Protein AF-A0A3R9PM32-F1 (afdb_monomer_lite)

pLDDT: mean 70.89, std 17.69, range [31.34, 91.31]

Structure (mmCIF, N/CA/C/O backbone):
data_AF-A0A3R9PM32-F1
#
_entry.id   AF-A0A3R9PM32-F1
#
loop_
_atom_site.group_PDB
_atom_site.id
_atom_site.type_symbol
_atom_site.label_atom_id
_atom_site.label_alt_id
_atom_site.label_comp_id
_atom_site.label_asym_id
_atom_site.label_entity_id
_atom_site.label_seq_id
_atom_site.pdbx_PDB_ins_code
_atom_site.Cartn_x
_atom_site.Cartn_y
_atom_site.Cartn_z
_atom_site.occupancy
_atom_site.B_iso_or_equiv
_atom_site.auth_seq_id
_atom_site.auth_comp_id
_atom_site.auth_asym_id
_atom_site.auth_atom_id
_atom_site.pdbx_PDB_model_num
ATOM 1 N N . MET A 1 1 ? -8.585 9.157 7.566 1.00 79.50 1 MET A N 1
ATOM 2 C CA . MET A 1 1 ? -8.282 8.223 6.462 1.00 79.50 1 MET A CA 1
ATOM 3 C C . MET A 1 1 ? -7.512 8.941 5.357 1.00 79.50 1 MET A C 1
ATOM 5 O O . MET A 1 1 ? -7.862 10.073 5.023 1.00 79.50 1 MET A O 1
ATOM 9 N N . MET A 1 2 ? -6.443 8.327 4.851 1.00 91.06 2 MET A N 1
ATOM 10 C CA . MET A 1 2 ? -5.510 8.893 3.866 1.00 91.06 2 MET A CA 1
ATOM 11 C C . MET A 1 2 ? -5.400 8.063 2.586 1.00 91.06 2 MET A C 1
ATOM 13 O O . MET A 1 2 ? -5.171 8.657 1.537 1.00 91.06 2 MET A O 1
ATOM 17 N N . GLY A 1 3 ? -5.608 6.748 2.648 1.00 88.12 3 GLY A N 1
ATOM 18 C CA . GLY A 1 3 ? -5.661 5.888 1.468 1.00 88.12 3 GLY A CA 1
ATOM 19 C C . GLY A 1 3 ? -6.404 4.581 1.722 1.00 88.12 3 GLY A C 1
ATOM 20 O O . GLY A 1 3 ? -6.525 4.159 2.870 1.00 88.12 3 GLY A O 1
ATOM 21 N N . ILE A 1 4 ? -6.917 3.988 0.650 1.00 88.81 4 ILE A N 1
ATOM 22 C CA . ILE A 1 4 ? -7.520 2.661 0.577 1.00 88.81 4 ILE A CA 1
ATOM 23 C C . ILE A 1 4 ? -6.973 2.004 -0.688 1.00 88.81 4 ILE A C 1
ATOM 25 O O . ILE A 1 4 ? -7.155 2.521 -1.794 1.00 88.81 4 ILE A O 1
ATOM 29 N N . ILE A 1 5 ? -6.326 0.863 -0.510 1.00 86.50 5 ILE A N 1
ATOM 30 C CA . ILE A 1 5 ? -5.752 0.058 -1.580 1.00 86.50 5 ILE A CA 1
ATOM 31 C C . ILE A 1 5 ? -6.350 -1.337 -1.460 1.00 86.50 5 ILE A C 1
ATOM 33 O O . ILE A 1 5 ? -6.305 -1.930 -0.386 1.00 86.50 5 ILE A O 1
ATOM 37 N N . ARG A 1 6 ? -6.912 -1.862 -2.542 1.00 84.38 6 ARG A N 1
ATOM 38 C CA . ARG A 1 6 ? -7.249 -3.281 -2.650 1.00 84.38 6 ARG A CA 1
ATOM 39 C C . ARG A 1 6 ? -6.048 -4.012 -3.229 1.00 84.38 6 ARG A C 1
ATOM 41 O O . ARG A 1 6 ? -5.431 -3.494 -4.152 1.00 84.38 6 ARG A O 1
ATOM 48 N N . PHE A 1 7 ? -5.719 -5.189 -2.718 1.00 77.12 7 PHE A N 1
ATOM 49 C CA . PHE A 1 7 ? -4.627 -6.006 -3.240 1.00 77.12 7 PHE A CA 1
ATOM 50 C C . PHE A 1 7 ? -4.967 -7.496 -3.153 1.00 77.12 7 PHE A C 1
ATOM 52 O O . PHE A 1 7 ? -5.725 -7.918 -2.284 1.00 77.12 7 PHE A O 1
ATOM 59 N N . GLY A 1 8 ? -4.424 -8.288 -4.078 1.00 67.50 8 GLY A N 1
ATOM 60 C CA . GLY A 1 8 ? -4.502 -9.749 -4.038 1.00 67.50 8 GLY A CA 1
ATOM 61 C C . GLY A 1 8 ? -3.175 -10.307 -3.543 1.00 67.50 8 GLY A C 1
ATOM 62 O O . GLY A 1 8 ? -2.193 -10.319 -4.283 1.00 67.50 8 GLY A O 1
ATOM 63 N N . SER A 1 9 ? -3.108 -10.756 -2.293 1.00 53.59 9 SER A N 1
ATOM 64 C CA . SER A 1 9 ? -1.854 -11.251 -1.727 1.00 53.59 9 SER A CA 1
ATOM 65 C C . SER A 1 9 ? -1.604 -12.698 -2.185 1.00 53.59 9 SER A C 1
ATOM 67 O O . SER A 1 9 ? -2.058 -13.659 -1.580 1.00 53.59 9 SER A O 1
ATOM 69 N N . ARG A 1 10 ? -0.805 -12.916 -3.235 1.00 51.69 10 ARG A N 1
ATOM 70 C CA . ARG A 1 10 ? -0.254 -14.260 -3.537 1.00 51.69 10 ARG A CA 1
ATOM 71 C C . ARG A 1 10 ? 1.094 -14.511 -2.855 1.00 51.69 10 ARG A C 1
ATOM 73 O O . ARG A 1 10 ? 1.976 -15.151 -3.428 1.00 51.69 10 ARG A O 1
ATOM 80 N N . VAL A 1 11 ? 1.292 -13.999 -1.640 1.00 44.31 11 VAL A N 1
ATOM 81 C CA . VAL A 1 11 ? 2.557 -14.196 -0.920 1.00 44.31 11 VAL A CA 1
ATOM 82 C C . VAL A 1 11 ? 2.576 -15.570 -0.261 1.00 44.31 11 VAL A C 1
ATOM 84 O O . VAL A 1 11 ? 1.955 -15.792 0.778 1.00 44.31 11 VAL A O 1
ATOM 87 N N . LYS A 1 12 ? 3.335 -16.502 -0.851 1.00 38.47 12 LYS A N 1
ATOM 88 C CA . LYS A 1 12 ? 3.682 -17.782 -0.216 1.00 38.47 12 LYS A CA 1
ATOM 89 C C . LYS A 1 12 ? 4.418 -17.507 1.103 1.00 38.47 12 LYS A C 1
ATOM 91 O O . LYS A 1 12 ? 5.562 -17.067 1.079 1.00 38.47 12 LYS A O 1
ATOM 96 N N . GLY A 1 13 ? 3.763 -17.770 2.235 1.00 40.56 13 GLY A N 1
ATOM 97 C CA . GLY A 1 13 ? 4.338 -17.609 3.578 1.00 40.56 13 GLY A CA 1
ATOM 98 C C . GLY A 1 13 ? 3.377 -17.028 4.620 1.00 40.56 13 GLY A C 1
ATOM 99 O O . GLY A 1 13 ? 3.583 -17.250 5.809 1.00 40.56 13 GLY A O 1
ATOM 100 N N . TYR A 1 14 ? 2.300 -16.359 4.196 1.00 42.28 14 TYR A N 1
ATOM 101 C CA . TYR A 1 14 ? 1.171 -16.049 5.076 1.00 42.28 14 TYR A CA 1
ATOM 102 C C . TYR A 1 14 ? 0.219 -17.252 5.089 1.00 42.28 14 TYR A C 1
ATOM 104 O O . TYR A 1 14 ? -0.158 -17.768 4.042 1.00 42.28 14 TYR A O 1
ATOM 112 N N . SER A 1 15 ? -0.096 -17.766 6.280 1.00 39.09 15 SER A N 1
ATOM 113 C CA . SER A 1 15 ? -0.632 -19.121 6.497 1.00 39.09 15 SER A CA 1
ATOM 114 C C . SER A 1 15 ? -2.067 -19.364 6.018 1.00 39.09 15 SER A C 1
ATOM 116 O O . SER A 1 15 ? -2.594 -20.455 6.227 1.00 39.09 15 SER A O 1
ATOM 118 N N . HIS A 1 16 ? -2.721 -18.376 5.417 1.00 45.03 16 HIS A N 1
ATOM 119 C CA . HIS A 1 16 ? -4.082 -18.498 4.911 1.00 45.03 16 HIS A CA 1
ATOM 120 C C . HIS A 1 16 ? -4.112 -18.064 3.453 1.00 45.03 16 HIS A C 1
ATOM 122 O O . HIS A 1 16 ? -3.560 -17.024 3.101 1.00 45.03 16 HIS A O 1
ATOM 128 N N . GLU A 1 17 ? -4.711 -18.910 2.616 1.00 41.72 17 GLU A N 1
ATOM 129 C CA . GLU A 1 17 ? -4.997 -18.633 1.212 1.00 41.72 17 GLU A CA 1
ATOM 130 C C . GLU A 1 17 ? -5.727 -17.285 1.128 1.00 41.72 17 GLU A C 1
ATOM 132 O O . GLU A 1 17 ? -6.885 -17.158 1.518 1.00 41.72 17 GLU A O 1
ATOM 137 N N . SER A 1 18 ? -4.991 -16.249 0.730 1.00 44.59 18 SER A N 1
ATOM 138 C CA . SER A 1 18 ? -5.479 -14.874 0.675 1.00 44.59 18 SER A CA 1
ATOM 139 C C . SER A 1 18 ? -6.530 -14.759 -0.423 1.00 44.59 18 SER A C 1
ATOM 141 O O . SER A 1 18 ? -6.349 -15.236 -1.547 1.00 44.59 18 SER A O 1
ATOM 143 N N . SER A 1 19 ? -7.660 -14.162 -0.051 1.00 52.38 19 SER A N 1
ATOM 144 C CA . SER A 1 19 ? -8.741 -13.843 -0.974 1.00 52.38 19 SER A CA 1
ATOM 145 C C . SER A 1 19 ? -8.282 -12.764 -1.961 1.00 52.38 19 SER A C 1
ATOM 147 O O . SER A 1 19 ? -7.480 -11.900 -1.610 1.00 52.38 19 SER A O 1
ATOM 149 N N . ASP A 1 20 ? -8.831 -12.740 -3.177 1.00 55.84 20 ASP A N 1
ATOM 150 C CA . ASP A 1 20 ? -8.590 -11.687 -4.184 1.00 55.84 20 ASP A CA 1
ATOM 151 C C . ASP A 1 20 ? -9.078 -10.270 -3.751 1.00 55.84 20 ASP A C 1
ATOM 153 O O . ASP A 1 20 ? -9.238 -9.374 -4.591 1.00 55.84 20 ASP A O 1
ATOM 157 N N . GLU A 1 21 ? -9.352 -10.056 -2.457 1.00 65.81 21 GLU A N 1
ATOM 158 C CA . GLU A 1 21 ? -10.094 -8.925 -1.897 1.00 65.81 21 GLU A CA 1
ATOM 159 C C . GLU A 1 21 ? -9.499 -8.322 -0.606 1.00 65.81 21 GLU A C 1
ATOM 161 O O . GLU A 1 21 ? -10.223 -7.645 0.133 1.00 65.81 21 GLU A O 1
ATOM 166 N N . ASP A 1 22 ? -8.207 -8.510 -0.324 1.00 77.75 22 ASP A N 1
ATOM 167 C CA . ASP A 1 22 ? -7.576 -7.888 0.848 1.00 77.75 22 ASP A CA 1
ATOM 168 C C . ASP A 1 22 ? -7.465 -6.358 0.685 1.00 77.75 22 ASP A C 1
ATOM 170 O O . ASP A 1 22 ? -7.333 -5.817 -0.420 1.00 77.75 22 ASP A O 1
ATOM 174 N N . ILE A 1 23 ? -7.578 -5.628 1.800 1.00 85.69 23 ILE A N 1
ATOM 175 C CA . ILE A 1 23 ? -7.670 -4.162 1.813 1.00 85.69 23 ILE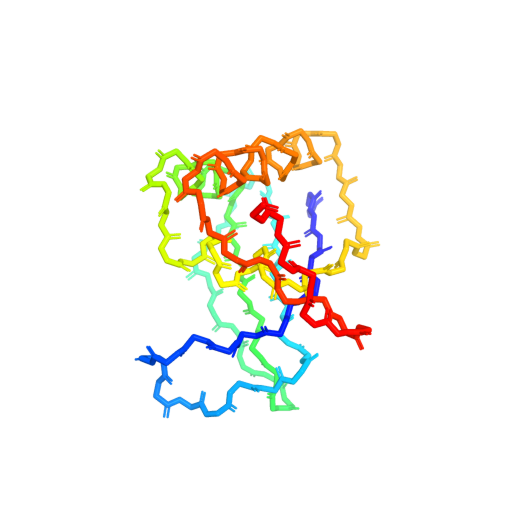 A CA 1
ATOM 176 C C . ILE A 1 23 ? -6.620 -3.579 2.753 1.00 85.69 23 ILE A C 1
ATOM 178 O O . ILE A 1 23 ? -6.579 -3.893 3.938 1.00 85.69 23 ILE A O 1
ATOM 182 N N . LEU A 1 24 ? -5.815 -2.649 2.245 1.00 87.06 24 LEU A N 1
ATOM 183 C CA . LEU A 1 24 ? -4.924 -1.806 3.027 1.00 87.06 24 LEU A CA 1
ATOM 184 C C . LEU A 1 24 ? -5.562 -0.428 3.205 1.00 87.06 24 LEU A C 1
ATOM 186 O O . LEU A 1 24 ? -5.788 0.305 2.241 1.00 87.06 24 LEU A O 1
ATOM 190 N N . VAL A 1 25 ? -5.815 -0.051 4.451 1.00 89.00 25 VAL A N 1
ATOM 191 C CA . VAL A 1 25 ? -6.287 1.274 4.843 1.00 89.00 25 VAL A CA 1
ATOM 192 C C . VAL A 1 25 ? -5.131 2.043 5.468 1.00 89.00 25 VAL A C 1
ATOM 194 O O . VAL A 1 25 ? -4.570 1.643 6.483 1.00 89.00 25 VAL A O 1
ATOM 197 N N . ILE A 1 26 ? -4.803 3.195 4.890 1.00 89.56 26 ILE A N 1
ATOM 198 C CA . ILE A 1 26 ? -3.739 4.076 5.378 1.00 89.56 26 ILE A CA 1
ATOM 199 C C . ILE A 1 26 ? -4.383 5.256 6.104 1.00 89.56 26 ILE A C 1
ATOM 201 O O . ILE A 1 26 ? -5.229 5.969 5.549 1.00 89.56 26 ILE A O 1
ATOM 205 N N . THR A 1 27 ? -3.997 5.495 7.354 1.00 91.31 27 THR A N 1
ATOM 206 C CA . THR A 1 27 ? -4.519 6.580 8.198 1.00 91.31 27 THR A CA 1
ATOM 207 C C . THR A 1 27 ? -3.432 7.611 8.533 1.00 91.31 27 THR A C 1
ATOM 209 O O . THR A 1 27 ? -2.268 7.444 8.191 1.00 91.31 27 THR A O 1
ATOM 212 N N . ARG A 1 28 ? -3.807 8.732 9.167 1.00 84.31 28 ARG A N 1
ATOM 213 C CA . ARG A 1 28 ? -2.865 9.823 9.478 1.00 84.31 28 ARG A CA 1
ATOM 214 C C . ARG A 1 28 ? -2.078 9.604 10.773 1.00 84.31 28 ARG A C 1
ATOM 216 O O . ARG A 1 28 ? -0.971 10.108 10.868 1.00 84.31 28 ARG A O 1
ATOM 223 N N . SER A 1 29 ? -2.662 8.952 11.774 1.00 73.62 29 SER A N 1
ATOM 224 C CA . SER A 1 29 ? -2.209 9.134 13.162 1.00 73.62 29 SER A CA 1
ATOM 225 C C . SER A 1 29 ? -2.281 7.896 14.059 1.00 73.62 29 SER A C 1
ATOM 227 O O . SER A 1 29 ? -1.673 7.920 15.122 1.00 73.62 29 SER A O 1
ATOM 229 N N . LYS A 1 30 ? -2.990 6.827 13.671 1.00 71.94 30 LYS A N 1
ATOM 230 C CA . LYS A 1 30 ? -2.999 5.537 14.386 1.00 71.94 30 LYS A CA 1
ATOM 231 C C . LYS A 1 30 ? -3.136 4.384 13.390 1.00 71.94 30 LYS A C 1
ATOM 233 O O . LYS A 1 30 ? -4.031 4.421 12.546 1.00 71.94 30 LYS A O 1
ATOM 238 N N . GLY A 1 31 ? -2.265 3.390 13.482 1.00 66.25 31 GLY A N 1
ATOM 239 C CA . GLY A 1 31 ? -2.292 2.171 12.672 1.00 66.25 31 GLY A CA 1
ATOM 240 C C . GL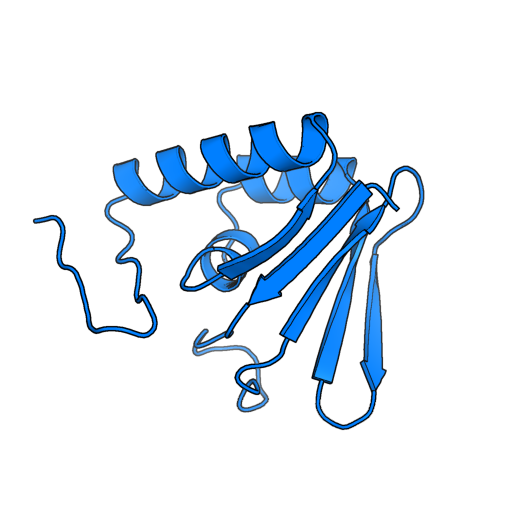Y A 1 31 ? -1.748 0.978 13.456 1.00 66.25 31 GLY A C 1
ATOM 241 O O . GLY A 1 31 ? -1.451 1.116 14.639 1.00 66.25 31 GLY A O 1
ATOM 242 N N . GLY A 1 32 ? -1.643 -0.175 12.800 1.00 66.12 32 GLY A N 1
ATOM 243 C CA . GLY A 1 32 ? -1.196 -1.441 13.389 1.00 66.12 32 GLY A CA 1
ATOM 244 C C . GLY A 1 32 ? -2.324 -2.432 13.691 1.00 66.12 32 GLY A C 1
ATOM 245 O O . GLY A 1 32 ? -2.084 -3.447 14.336 1.00 66.12 32 GLY A O 1
ATOM 246 N N . GLU A 1 33 ? -3.550 -2.160 13.240 1.00 75.62 33 GLU A N 1
ATOM 247 C CA . GLU A 1 33 ? -4.692 -3.050 13.453 1.00 75.62 33 GLU 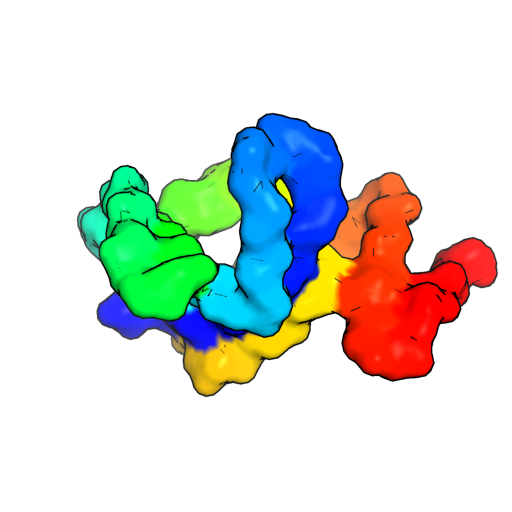A CA 1
ATOM 248 C C . GLU A 1 33 ? -4.899 -3.953 12.233 1.00 75.62 33 GLU A C 1
ATOM 250 O O . GLU A 1 33 ? -4.934 -3.487 11.092 1.00 75.62 33 GLU A O 1
ATOM 255 N N . VAL A 1 34 ? -5.065 -5.252 12.481 1.00 72.81 34 VAL A N 1
ATOM 256 C CA . VAL A 1 34 ? -5.533 -6.219 11.484 1.00 72.81 34 VAL A CA 1
ATOM 257 C C . VAL A 1 34 ? -6.960 -6.591 11.847 1.00 72.81 34 VAL A C 1
ATOM 259 O O . VAL A 1 34 ? -7.207 -7.177 12.899 1.00 72.81 34 VAL A O 1
ATOM 262 N N . ILE A 1 35 ? -7.905 -6.237 10.982 1.00 78.25 35 ILE A N 1
ATOM 263 C CA . ILE A 1 35 ? -9.323 -6.542 11.153 1.00 78.25 35 ILE A CA 1
ATOM 264 C C . ILE A 1 35 ? -9.679 -7.659 10.179 1.00 78.25 35 ILE A C 1
ATOM 266 O O . ILE A 1 35 ? -9.459 -7.537 8.974 1.00 78.25 35 ILE A O 1
ATOM 270 N N . TYR A 1 36 ? -10.259 -8.738 10.697 1.00 69.12 36 TYR A N 1
ATOM 271 C CA . TYR A 1 36 ? -10.818 -9.803 9.875 1.00 69.12 36 TYR A CA 1
ATOM 272 C C . TYR A 1 36 ? -12.335 -9.655 9.812 1.00 69.12 36 TYR A C 1
ATOM 274 O O . TYR A 1 36 ? -13.005 -9.640 10.848 1.00 69.12 36 TYR A O 1
ATOM 282 N N . LYS A 1 37 ? -12.886 -9.528 8.604 1.00 72.19 3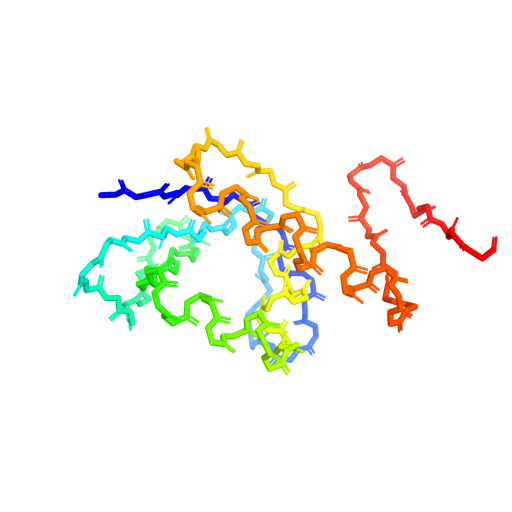7 LYS A N 1
ATOM 283 C CA . LYS A 1 37 ? -14.333 -9.416 8.408 1.00 72.19 37 LYS A CA 1
ATOM 284 C C . LYS A 1 37 ? -14.742 -10.107 7.115 1.00 72.19 37 LYS A C 1
ATOM 286 O O . LYS A 1 37 ? -14.202 -9.794 6.064 1.00 72.19 37 LYS A O 1
ATOM 291 N N . GLU A 1 38 ? -15.713 -11.018 7.200 1.00 69.44 38 GLU A N 1
ATOM 292 C CA . GLU A 1 38 ? -16.332 -11.669 6.028 1.00 69.44 38 GLU A CA 1
ATOM 293 C C . GLU A 1 38 ? -15.321 -12.344 5.077 1.00 69.44 38 GLU A C 1
ATOM 295 O O . GLU A 1 38 ? -15.478 -12.296 3.863 1.00 69.44 38 GLU A O 1
ATOM 300 N N . GLY A 1 39 ? -14.255 -12.954 5.609 1.00 68.00 39 GLY A N 1
ATOM 301 C CA . GLY A 1 39 ? -13.224 -13.584 4.775 1.00 68.00 39 GLY A CA 1
ATOM 302 C C . GLY A 1 39 ? -12.153 -12.630 4.239 1.00 68.00 39 GLY A C 1
ATOM 303 O O . GLY A 1 39 ? -11.209 -13.092 3.608 1.00 68.00 39 GLY A O 1
ATOM 304 N N . LYS A 1 40 ? -12.270 -11.325 4.509 1.00 70.44 40 LYS A N 1
ATOM 305 C CA . LYS A 1 40 ? -11.354 -10.287 4.023 1.00 70.44 40 LYS A CA 1
ATOM 306 C C . LYS A 1 40 ? -10.395 -9.852 5.115 1.00 70.44 40 LYS A C 1
ATOM 308 O O . LYS A 1 40 ? -10.808 -9.611 6.258 1.00 70.44 40 LYS A O 1
ATOM 313 N N . HIS A 1 41 ? -9.132 -9.674 4.743 1.00 75.12 41 HIS A N 1
ATOM 314 C CA . HIS A 1 41 ? -8.137 -9.074 5.617 1.00 75.12 41 HIS A CA 1
ATOM 315 C C . HIS A 1 41 ? -8.095 -7.565 5.380 1.00 75.12 41 HIS A C 1
ATOM 317 O O . HIS A 1 41 ? -7.769 -7.095 4.291 1.00 75.12 41 HIS A O 1
ATOM 323 N N . ILE A 1 42 ? -8.433 -6.794 6.413 1.00 82.69 42 ILE A N 1
ATOM 324 C CA . ILE A 1 42 ? -8.309 -5.339 6.400 1.00 82.69 42 ILE A CA 1
ATOM 325 C C . ILE A 1 42 ? -7.107 -4.973 7.264 1.00 82.69 42 ILE A C 1
ATOM 327 O O . ILE A 1 42 ? -7.154 -5.050 8.492 1.00 82.69 42 ILE A O 1
ATOM 331 N N . LEU A 1 43 ? -6.025 -4.571 6.611 1.00 84.12 43 LEU A N 1
ATOM 332 C CA . LEU A 1 43 ? -4.826 -4.075 7.260 1.00 84.12 43 LEU A CA 1
ATOM 333 C C . LEU A 1 43 ? -4.934 -2.558 7.410 1.00 84.12 43 LEU A C 1
ATOM 335 O O . LEU A 1 43 ? -5.057 -1.840 6.421 1.00 84.12 43 LEU A O 1
ATOM 339 N N . VAL A 1 44 ? -4.881 -2.053 8.638 1.00 87.38 44 VAL A N 1
ATOM 340 C CA . VAL A 1 44 ? -4.936 -0.617 8.925 1.00 87.38 44 VAL A CA 1
ATOM 341 C C . VAL A 1 44 ? -3.567 -0.156 9.406 1.00 87.38 44 VAL A C 1
ATOM 343 O O . VAL A 1 44 ? -3.133 -0.525 10.493 1.00 87.38 44 VAL A O 1
ATOM 346 N N . VAL A 1 45 ? -2.887 0.686 8.629 1.00 88.06 45 VAL A N 1
ATOM 347 C CA . VAL A 1 45 ? -1.549 1.219 8.951 1.00 88.06 45 VAL A CA 1
ATOM 348 C C . VAL A 1 45 ? -1.566 2.737 9.034 1.00 88.06 45 VAL A C 1
ATOM 350 O O . VAL A 1 45 ? -2.414 3.404 8.431 1.00 88.06 45 VAL A O 1
ATOM 353 N N . SER A 1 46 ? -0.622 3.316 9.774 1.00 90.88 46 SER A N 1
ATOM 354 C CA . SER A 1 46 ? -0.403 4.754 9.700 1.00 90.88 46 SER A CA 1
ATOM 355 C C . SER A 1 46 ? 0.383 5.090 8.430 1.00 90.88 46 SER A C 1
ATOM 357 O O . SER A 1 46 ? 1.071 4.246 7.855 1.00 90.88 46 SER A O 1
ATOM 359 N N . LEU A 1 47 ? 0.291 6.340 7.975 1.00 89.50 47 LEU A N 1
ATOM 360 C CA . LEU A 1 47 ? 1.117 6.827 6.873 1.00 89.50 47 LEU A CA 1
ATOM 361 C C . LEU A 1 47 ? 2.608 6.667 7.192 1.00 89.50 47 LEU A C 1
ATOM 363 O O . LEU A 1 47 ? 3.373 6.346 6.294 1.00 89.50 47 LEU A O 1
ATOM 367 N N . GLN A 1 48 ? 3.010 6.888 8.445 1.00 89.81 48 GLN A N 1
ATOM 368 C CA . GLN A 1 48 ? 4.403 6.752 8.853 1.00 89.81 48 GLN A CA 1
ATOM 369 C C . GLN A 1 48 ? 4.878 5.301 8.723 1.00 89.81 48 GLN A C 1
ATOM 371 O O . GLN A 1 48 ? 5.880 5.067 8.056 1.00 89.81 48 GLN A O 1
ATOM 376 N N . ASP A 1 49 ? 4.118 4.338 9.252 1.00 87.88 49 ASP A N 1
ATOM 377 C CA . ASP A 1 49 ? 4.466 2.913 9.146 1.00 87.88 49 ASP A CA 1
ATOM 378 C C . ASP A 1 49 ? 4.527 2.475 7.679 1.00 87.88 49 ASP A C 1
ATOM 380 O O . ASP A 1 49 ? 5.455 1.787 7.269 1.00 87.88 49 ASP A O 1
ATOM 384 N N . PHE A 1 50 ? 3.577 2.929 6.852 1.00 87.12 50 PHE A N 1
ATOM 385 C CA . PHE A 1 50 ? 3.595 2.650 5.417 1.00 87.12 50 PHE A CA 1
ATOM 386 C C . PHE A 1 50 ? 4.879 3.158 4.748 1.00 87.12 50 PHE A C 1
ATOM 388 O O . PHE A 1 50 ? 5.491 2.438 3.964 1.00 87.12 50 PHE A O 1
ATOM 395 N N . ILE A 1 51 ? 5.311 4.378 5.075 1.00 89.06 51 ILE A N 1
ATOM 396 C CA . ILE A 1 51 ? 6.560 4.948 4.556 1.00 89.06 51 ILE A CA 1
ATOM 397 C C . ILE A 1 51 ? 7.762 4.116 5.008 1.00 89.06 51 ILE A C 1
ATOM 399 O O . ILE A 1 51 ? 8.624 3.799 4.191 1.00 89.06 51 ILE A O 1
ATOM 403 N N . GLU A 1 52 ? 7.823 3.742 6.286 1.00 88.50 52 GLU A N 1
ATOM 404 C CA . GLU A 1 52 ? 8.915 2.925 6.819 1.00 88.50 52 GLU A CA 1
ATOM 405 C C . GLU A 1 52 ? 9.000 1.559 6.130 1.00 88.50 52 GLU A C 1
ATOM 407 O O . GLU A 1 52 ? 10.091 1.121 5.765 1.00 88.50 52 GLU A O 1
ATOM 412 N N . GLU A 1 53 ? 7.863 0.907 5.895 1.00 84.81 53 GLU A N 1
ATOM 413 C CA . GLU A 1 53 ? 7.796 -0.372 5.185 1.00 84.81 53 GLU A CA 1
ATOM 414 C C . GLU A 1 53 ? 8.229 -0.245 3.716 1.00 84.81 53 GLU A C 1
ATOM 416 O O . GLU A 1 53 ? 8.955 -1.104 3.207 1.00 84.81 53 GLU A O 1
ATOM 421 N N . VAL A 1 54 ? 7.859 0.854 3.044 1.00 84.44 54 VAL A N 1
ATOM 422 C CA . VAL A 1 54 ? 8.316 1.157 1.675 1.00 84.44 54 VAL A CA 1
ATOM 423 C C . VAL A 1 54 ? 9.830 1.337 1.637 1.00 84.44 54 VAL A C 1
ATOM 425 O O . VAL A 1 54 ? 10.496 0.759 0.779 1.00 84.44 54 VAL A O 1
ATOM 428 N N . LEU A 1 55 ? 10.390 2.092 2.583 1.00 84.62 55 LEU A N 1
ATOM 429 C CA . LEU A 1 55 ? 11.832 2.333 2.666 1.00 84.62 55 LEU A CA 1
ATOM 430 C C . LEU A 1 55 ? 12.627 1.056 2.967 1.00 84.62 55 LEU A C 1
ATOM 432 O O . LEU A 1 55 ? 13.742 0.905 2.471 1.00 84.62 55 LEU A O 1
ATOM 436 N N . LYS A 1 56 ? 12.054 0.125 3.738 1.00 83.00 56 LYS A N 1
ATOM 437 C CA . LYS A 1 56 ? 12.647 -1.193 4.019 1.00 83.00 56 LYS A CA 1
ATOM 438 C C . LYS A 1 56 ? 12.527 -2.178 2.852 1.00 83.00 56 LYS A C 1
ATOM 440 O O . LYS A 1 56 ? 13.075 -3.272 2.954 1.00 83.00 56 LYS A O 1
ATOM 445 N N . ALA A 1 57 ? 11.808 -1.822 1.782 1.00 71.94 57 ALA A N 1
ATOM 446 C CA . ALA A 1 57 ? 11.433 -2.736 0.703 1.00 71.94 57 ALA A CA 1
ATOM 447 C C . ALA A 1 57 ? 10.809 -4.036 1.246 1.00 71.94 57 ALA A C 1
ATOM 449 O O . ALA A 1 57 ? 11.172 -5.140 0.835 1.00 71.94 57 ALA A O 1
ATOM 450 N N . SER A 1 58 ? 9.912 -3.911 2.229 1.00 69.31 58 SER A N 1
ATOM 451 C CA . SER A 1 58 ? 9.432 -5.075 2.965 1.00 69.31 58 SER A CA 1
ATOM 452 C C . SER A 1 58 ? 8.577 -6.012 2.097 1.00 69.31 58 SER A C 1
ATOM 454 O O . SER A 1 58 ? 7.922 -5.570 1.142 1.00 69.31 58 SER A O 1
ATOM 456 N N . PRO A 1 59 ? 8.514 -7.315 2.441 1.00 64.62 59 PRO A N 1
ATOM 457 C CA . PRO A 1 59 ? 7.641 -8.269 1.762 1.00 64.62 59 PRO A CA 1
ATOM 458 C C . PRO A 1 59 ? 6.172 -7.833 1.735 1.00 64.62 59 PRO A C 1
ATOM 460 O O . PRO A 1 59 ? 5.471 -8.139 0.778 1.00 64.62 59 PRO A O 1
ATOM 463 N N . LEU A 1 60 ? 5.717 -7.074 2.740 1.00 66.75 60 LEU A N 1
ATOM 464 C CA . LEU A 1 60 ? 4.364 -6.523 2.802 1.00 66.75 60 LEU A CA 1
ATOM 465 C C . LEU A 1 60 ? 4.100 -5.528 1.664 1.00 66.75 60 LEU A C 1
ATOM 467 O O . LEU A 1 60 ? 3.052 -5.579 1.028 1.00 66.75 60 LEU A O 1
ATOM 471 N N . VAL A 1 61 ? 5.051 -4.641 1.375 1.00 70.31 61 VAL A N 1
ATOM 472 C CA . VAL A 1 61 ? 4.918 -3.667 0.282 1.00 70.31 61 VAL A CA 1
ATOM 473 C C . VAL A 1 61 ? 4.930 -4.364 -1.071 1.00 70.31 61 VAL A C 1
ATOM 475 O O . VAL A 1 61 ? 4.140 -4.017 -1.945 1.00 70.31 61 VAL A O 1
ATOM 478 N N . SER A 1 62 ? 5.766 -5.390 -1.229 1.00 65.00 62 SER A N 1
ATOM 479 C CA . SER A 1 62 ? 5.760 -6.236 -2.425 1.00 65.00 62 SER A CA 1
ATOM 480 C C . SER A 1 62 ? 4.427 -6.982 -2.592 1.00 65.00 62 SER A C 1
ATOM 482 O O . SER A 1 62 ? 3.873 -7.001 -3.689 1.00 65.00 62 SER A O 1
ATOM 484 N N . ALA A 1 63 ? 3.866 -7.507 -1.495 1.00 64.25 63 ALA A N 1
ATOM 485 C CA . ALA A 1 63 ? 2.566 -8.179 -1.459 1.00 64.25 63 ALA A CA 1
ATOM 486 C C . ALA A 1 63 ? 1.432 -7.264 -1.909 1.00 64.25 63 ALA A C 1
ATOM 488 O O . ALA A 1 63 ? 0.633 -7.625 -2.769 1.00 64.25 63 ALA A O 1
ATOM 489 N N . VAL A 1 64 ? 1.379 -6.072 -1.311 1.00 68.19 64 VAL A N 1
ATOM 490 C CA . VAL A 1 64 ? 0.342 -5.087 -1.589 1.00 68.19 64 VAL A CA 1
ATOM 491 C C . VAL A 1 64 ? 0.472 -4.632 -3.029 1.00 68.19 64 VAL A C 1
ATOM 493 O O . VAL A 1 64 ? -0.518 -4.622 -3.737 1.00 68.19 64 VAL A O 1
ATOM 496 N N . LEU A 1 65 ? 1.679 -4.309 -3.497 1.00 70.00 65 LEU A N 1
ATOM 497 C CA . LEU A 1 65 ? 1.874 -3.705 -4.812 1.00 70.00 65 LEU A CA 1
ATOM 498 C C . LEU A 1 65 ? 1.955 -4.706 -5.975 1.00 70.00 65 LEU A C 1
ATOM 500 O O . LEU A 1 65 ? 2.071 -4.281 -7.124 1.00 70.00 65 LEU A O 1
ATOM 504 N N . SER A 1 66 ? 1.863 -6.011 -5.721 1.00 63.16 66 SER A N 1
ATOM 505 C CA . SER A 1 66 ? 1.744 -7.046 -6.753 1.00 63.16 66 SER A CA 1
ATOM 506 C C . SER A 1 66 ? 0.267 -7.271 -7.100 1.00 63.16 66 SER A C 1
ATOM 508 O O . SER A 1 66 ? -0.343 -8.235 -6.646 1.00 63.16 66 SER A O 1
ATOM 510 N N . GLY A 1 67 ? -0.312 -6.373 -7.902 1.00 67.19 67 GLY A N 1
ATOM 511 C CA . GLY A 1 67 ? -1.720 -6.450 -8.318 1.00 67.19 67 GLY A CA 1
ATOM 512 C C . GLY A 1 67 ? -2.672 -5.629 -7.443 1.00 67.19 67 GLY A C 1
ATOM 513 O O . GLY A 1 67 ? -3.749 -6.104 -7.073 1.00 67.19 67 GLY A O 1
ATOM 514 N N . TYR A 1 68 ? -2.268 -4.402 -7.098 1.00 78.69 68 TYR A N 1
ATOM 515 C CA . TYR A 1 68 ? -3.112 -3.471 -6.353 1.00 78.69 68 TYR A CA 1
ATOM 516 C C . TYR A 1 68 ? -4.052 -2.652 -7.232 1.00 78.69 68 TYR A C 1
ATOM 518 O O . TYR A 1 68 ? -3.747 -2.301 -8.368 1.00 78.69 68 TYR A O 1
ATOM 526 N N . GLU A 1 69 ? -5.158 -2.242 -6.628 1.00 81.69 69 GLU A N 1
ATOM 527 C CA . GLU A 1 69 ? -6.086 -1.241 -7.129 1.00 81.69 69 GLU A CA 1
ATOM 528 C C . GLU A 1 69 ? -6.202 -0.121 -6.084 1.00 81.69 69 GLU A C 1
ATOM 530 O O . GLU A 1 69 ? -6.574 -0.354 -4.929 1.00 81.69 69 GLU A O 1
ATOM 535 N N . ILE A 1 70 ? -5.881 1.118 -6.470 1.00 85.06 70 ILE A N 1
ATOM 536 C CA . ILE A 1 70 ? -6.113 2.283 -5.607 1.00 85.06 70 ILE A CA 1
ATOM 537 C C . ILE A 1 70 ? -7.601 2.629 -5.670 1.00 85.06 70 ILE A C 1
ATOM 539 O O . ILE A 1 70 ? -8.069 3.195 -6.652 1.00 85.06 70 ILE A O 1
ATOM 543 N N . ILE A 1 71 ? -8.330 2.355 -4.588 1.00 88.25 71 ILE A N 1
ATOM 544 C CA . ILE A 1 71 ? -9.726 2.790 -4.440 1.00 88.25 71 ILE A CA 1
ATOM 545 C C . ILE A 1 71 ? -9.767 4.279 -4.078 1.00 88.25 71 ILE A C 1
ATOM 547 O O . ILE A 1 71 ? -10.618 5.032 -4.547 1.00 88.25 71 ILE A O 1
ATOM 551 N N . TYR A 1 72 ? -8.845 4.716 -3.217 1.00 88.50 72 TYR A N 1
ATOM 552 C CA . TYR A 1 72 ? -8.757 6.101 -2.769 1.00 88.50 72 TYR A CA 1
ATOM 553 C C . TYR A 1 72 ? -7.349 6.425 -2.269 1.00 88.50 72 TYR A C 1
ATOM 555 O O . TYR A 1 72 ? -6.775 5.657 -1.505 1.00 88.50 72 TYR A O 1
ATOM 563 N N . ALA A 1 73 ? -6.797 7.590 -2.611 1.00 89.81 73 ALA A N 1
ATOM 564 C CA . ALA A 1 73 ? -5.532 8.053 -2.043 1.00 89.81 73 ALA A CA 1
ATOM 565 C C . ALA A 1 73 ? -5.454 9.582 -1.997 1.00 89.81 73 ALA A C 1
ATOM 567 O O . ALA A 1 73 ? -5.742 10.268 -2.974 1.00 89.81 73 ALA A O 1
ATOM 568 N N . LYS A 1 74 ? -5.016 10.128 -0.857 1.00 90.31 74 LYS A N 1
ATOM 569 C CA . LYS A 1 74 ? -4.560 11.522 -0.753 1.00 90.31 74 LYS A CA 1
ATOM 570 C C . LYS A 1 74 ? -3.102 11.628 -1.199 1.00 90.31 74 LYS A C 1
ATOM 572 O O . LYS A 1 74 ? -2.344 10.675 -1.057 1.00 90.31 74 LYS A O 1
ATOM 577 N N . TYR A 1 75 ? -2.698 12.824 -1.629 1.00 89.06 75 TYR A N 1
ATOM 578 C CA . TYR A 1 75 ? -1.374 13.119 -2.197 1.00 89.06 75 TYR A CA 1
ATOM 579 C C . TYR A 1 75 ? -0.167 12.412 -1.543 1.00 89.06 75 TYR A C 1
ATOM 581 O O . TYR A 1 75 ? 0.565 11.741 -2.265 1.00 89.06 75 TYR A O 1
ATOM 589 N N . PRO A 1 76 ? 0.056 12.470 -0.212 1.00 87.81 76 PRO A N 1
ATOM 590 C CA . PRO A 1 76 ? 1.218 11.798 0.370 1.00 87.81 76 PRO A CA 1
ATOM 591 C C . PRO A 1 76 ? 1.169 10.274 0.201 1.00 87.81 76 PRO A C 1
ATOM 593 O O . PRO A 1 76 ? 2.206 9.662 0.008 1.00 87.81 76 PRO A O 1
ATOM 596 N N . VAL A 1 77 ? -0.011 9.652 0.218 1.00 87.88 77 VAL A N 1
ATOM 597 C CA . VAL A 1 77 ? -0.139 8.208 -0.027 1.00 87.88 77 VAL A CA 1
ATOM 598 C C . VAL A 1 77 ? 0.192 7.879 -1.480 1.00 87.88 77 VAL A C 1
ATOM 600 O O . VAL A 1 77 ? 0.98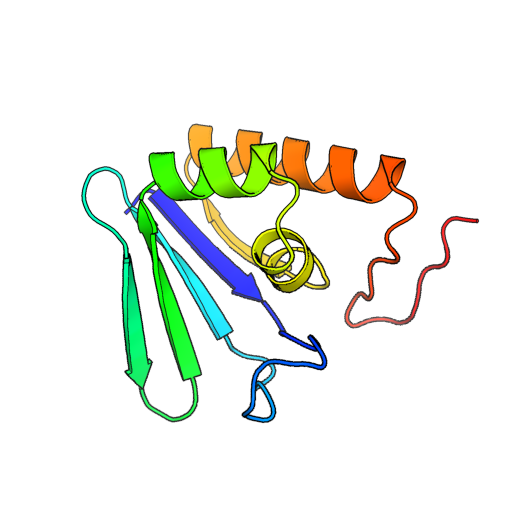6 6.981 -1.733 1.00 87.88 77 VAL A O 1
ATOM 603 N N . TYR A 1 78 ? -0.376 8.637 -2.421 1.00 85.62 78 TYR A N 1
ATOM 604 C CA . TYR A 1 78 ? -0.148 8.436 -3.852 1.00 85.62 78 TYR A CA 1
ATOM 605 C C . TYR A 1 78 ? 1.347 8.522 -4.208 1.00 85.62 78 TYR A C 1
ATOM 607 O O . TYR A 1 78 ? 1.888 7.610 -4.827 1.00 85.62 78 TYR A O 1
ATOM 615 N N . PHE A 1 79 ? 2.036 9.555 -3.712 1.00 89.62 79 PHE A N 1
ATOM 616 C CA . PHE A 1 79 ? 3.477 9.740 -3.906 1.00 89.62 79 PHE A CA 1
ATOM 617 C C . PHE A 1 79 ? 4.298 8.522 -3.451 1.00 89.62 79 PHE A C 1
ATOM 619 O O . PHE A 1 79 ? 5.187 8.057 -4.164 1.00 89.62 79 PHE A O 1
ATOM 626 N N . TRP A 1 80 ? 4.000 7.980 -2.268 1.00 89.50 80 TRP A N 1
ATOM 627 C CA . TRP A 1 80 ? 4.752 6.848 -1.722 1.00 89.50 80 TRP A CA 1
ATOM 628 C C . TRP A 1 80 ? 4.442 5.521 -2.425 1.00 89.50 80 TRP A C 1
ATOM 630 O O . TRP A 1 80 ? 5.342 4.696 -2.563 1.00 89.50 80 TRP A O 1
ATOM 640 N N . ILE A 1 81 ? 3.225 5.338 -2.947 1.00 86.12 81 ILE A N 1
ATOM 641 C CA . ILE A 1 81 ? 2.881 4.187 -3.799 1.00 86.12 81 ILE A CA 1
ATOM 642 C C . ILE A 1 81 ? 3.681 4.213 -5.109 1.00 86.12 81 ILE A C 1
ATOM 644 O O . ILE A 1 81 ? 4.231 3.186 -5.519 1.00 86.12 81 ILE A O 1
ATOM 648 N N . GLU A 1 82 ? 3.784 5.376 -5.761 1.00 84.62 82 GLU A N 1
ATOM 649 C CA . GLU A 1 82 ? 4.577 5.520 -6.988 1.00 84.62 82 GLU A CA 1
ATOM 650 C C . GLU A 1 82 ? 6.057 5.215 -6.735 1.00 84.62 82 GLU A C 1
ATOM 652 O O . GLU A 1 82 ? 6.669 4.456 -7.491 1.00 84.62 82 GLU A O 1
ATOM 657 N N . ARG A 1 83 ? 6.614 5.730 -5.630 1.00 86.38 83 ARG A N 1
ATOM 658 C CA . ARG A 1 83 ? 7.996 5.447 -5.214 1.00 86.38 83 ARG A CA 1
ATOM 659 C C . ARG A 1 83 ? 8.239 3.969 -4.953 1.00 86.38 83 ARG A C 1
ATOM 661 O O . ARG A 1 83 ? 9.213 3.415 -5.455 1.00 86.38 83 ARG A O 1
ATOM 668 N N . ALA A 1 84 ? 7.344 3.318 -4.222 1.00 83.50 84 ALA A N 1
ATOM 669 C CA . ALA A 1 84 ? 7.441 1.891 -3.957 1.00 83.50 84 ALA A CA 1
ATOM 670 C C . ALA A 1 84 ? 7.373 1.065 -5.256 1.00 83.50 84 ALA A C 1
ATOM 672 O O . ALA A 1 84 ? 8.171 0.150 -5.459 1.00 83.50 84 ALA A O 1
ATOM 673 N N . SER A 1 85 ? 6.493 1.446 -6.188 1.00 78.69 85 SER A N 1
ATOM 674 C CA . SER A 1 85 ? 6.381 0.810 -7.509 1.00 78.69 85 SER A CA 1
ATOM 675 C C . SER A 1 85 ? 7.636 1.011 -8.371 1.00 78.69 85 SER A C 1
ATOM 677 O O . SER A 1 85 ? 8.014 0.133 -9.144 1.00 78.69 85 SER A O 1
ATOM 679 N N . GLU A 1 86 ? 8.295 2.169 -8.278 1.00 81.38 86 GLU A N 1
ATOM 680 C CA . GLU A 1 86 ? 9.582 2.436 -8.935 1.00 81.38 86 GLU A CA 1
ATOM 681 C C . GLU A 1 86 ? 10.705 1.570 -8.340 1.00 81.38 86 GLU A C 1
ATOM 683 O O . GLU A 1 86 ? 11.483 0.970 -9.084 1.00 81.38 86 GLU A O 1
ATOM 688 N N . MET A 1 87 ? 10.764 1.457 -7.009 1.00 79.31 87 MET A N 1
ATOM 689 C CA . MET A 1 87 ? 11.756 0.635 -6.308 1.00 79.31 87 MET A CA 1
ATOM 690 C C . MET A 1 87 ? 11.618 -0.850 -6.651 1.00 79.31 87 MET A C 1
ATOM 692 O O . MET A 1 87 ? 12.615 -1.489 -6.979 1.00 79.31 87 MET A O 1
ATOM 696 N N . LEU A 1 88 ? 10.392 -1.383 -6.652 1.00 73.50 88 LEU A N 1
ATOM 697 C CA . LEU A 1 88 ? 10.127 -2.777 -7.023 1.00 73.50 88 LEU A CA 1
ATOM 698 C C . LEU A 1 88 ? 10.511 -3.069 -8.480 1.00 73.50 88 LEU A C 1
ATOM 700 O O . LEU A 1 88 ? 11.135 -4.094 -8.752 1.00 73.50 88 LEU A O 1
ATOM 704 N N . ARG A 1 89 ? 10.225 -2.138 -9.404 1.00 73.12 89 ARG A N 1
ATOM 705 C CA . ARG A 1 89 ? 10.661 -2.246 -10.807 1.00 73.12 89 ARG A CA 1
ATOM 706 C C . ARG A 1 89 ? 12.183 -2.299 -10.934 1.00 73.12 89 ARG A C 1
ATOM 708 O O . ARG A 1 89 ? 12.703 -3.129 -11.668 1.00 73.12 89 ARG A O 1
ATOM 715 N N . ARG A 1 90 ? 12.906 -1.456 -10.190 1.00 73.44 90 ARG A N 1
ATOM 716 C CA . ARG A 1 90 ? 14.382 -1.460 -10.178 1.00 73.44 90 ARG A CA 1
ATOM 717 C C . ARG A 1 90 ? 14.975 -2.719 -9.553 1.00 73.44 90 ARG A C 1
ATOM 719 O O . ARG A 1 90 ? 16.050 -3.140 -9.960 1.00 73.44 90 ARG A O 1
ATOM 726 N N . ALA A 1 91 ? 14.286 -3.313 -8.584 1.00 68.38 91 ALA A N 1
ATOM 727 C CA . ALA A 1 91 ? 14.708 -4.544 -7.926 1.00 68.38 91 ALA A CA 1
ATOM 728 C C . ALA A 1 91 ? 14.447 -5.815 -8.764 1.00 68.38 91 ALA A C 1
ATOM 730 O O . ALA A 1 91 ? 14.696 -6.913 -8.275 1.00 68.38 91 ALA A O 1
ATOM 731 N N . GLY A 1 92 ? 13.921 -5.696 -9.992 1.00 61.12 92 GLY A N 1
ATOM 732 C CA . GLY A 1 92 ? 13.569 -6.848 -10.830 1.00 61.12 92 GLY A CA 1
ATOM 733 C C . GLY A 1 92 ? 12.394 -7.667 -10.285 1.00 61.12 92 GLY A C 1
ATOM 734 O O . GLY A 1 92 ? 12.259 -8.845 -10.602 1.00 61.12 92 GLY A O 1
ATOM 735 N N . SER A 1 93 ? 11.555 -7.074 -9.428 1.00 56.12 93 SER A N 1
ATOM 736 C CA . SER A 1 93 ? 10.387 -7.760 -8.872 1.00 56.12 93 SER A CA 1
ATOM 737 C C . SER A 1 93 ? 9.268 -7.830 -9.912 1.00 56.12 93 SER A C 1
ATOM 739 O O . SER A 1 93 ? 8.806 -6.806 -10.416 1.00 56.12 93 SER A O 1
ATOM 741 N N . ILE A 1 94 ? 8.841 -9.052 -10.230 1.00 48.75 94 ILE A N 1
ATOM 742 C CA . ILE A 1 94 ? 7.818 -9.345 -11.239 1.00 48.75 94 ILE A CA 1
ATOM 743 C C . ILE A 1 94 ? 6.450 -8.884 -10.723 1.00 48.75 94 ILE A C 1
ATOM 745 O O . ILE A 1 94 ? 5.988 -9.333 -9.675 1.00 48.75 94 ILE A O 1
ATOM 749 N N . HIS A 1 95 ? 5.794 -7.994 -11.468 1.00 46.47 95 HIS A N 1
ATOM 750 C CA . HIS A 1 95 ? 4.430 -7.544 -11.196 1.00 46.47 95 HIS A CA 1
ATOM 751 C C . HIS A 1 95 ? 3.436 -8.468 -11.911 1.00 46.47 95 HIS A C 1
ATOM 753 O O . HIS A 1 95 ? 3.504 -8.629 -13.130 1.00 46.47 95 HIS A O 1
ATOM 759 N N . VAL A 1 96 ? 2.506 -9.078 -11.172 1.00 43.62 96 VAL A N 1
ATOM 760 C CA . VAL A 1 96 ? 1.456 -9.930 -11.752 1.00 43.62 96 VAL A CA 1
ATOM 761 C C . VAL A 1 96 ? 0.144 -9.152 -11.757 1.00 43.62 96 VAL A C 1
ATOM 763 O O . VAL A 1 96 ? -0.483 -8.981 -10.715 1.00 43.62 96 VAL A O 1
ATOM 766 N N . ASP A 1 97 ? -0.255 -8.665 -12.931 1.00 39.19 97 ASP A N 1
ATOM 767 C CA . ASP A 1 97 ? -1.522 -7.957 -13.131 1.00 39.19 97 ASP A CA 1
ATOM 768 C C . ASP A 1 97 ? -2.643 -8.940 -13.534 1.00 39.19 97 ASP A C 1
ATOM 770 O O . ASP A 1 97 ? -2.382 -9.997 -14.122 1.00 39.19 97 ASP A O 1
ATOM 774 N N . LYS A 1 98 ? -3.909 -8.595 -13.255 1.00 39.81 98 LYS A N 1
ATOM 775 C CA . LYS A 1 98 ? -5.103 -9.448 -13.478 1.00 39.81 98 LYS A CA 1
ATOM 776 C C . LYS A 1 98 ? -5.369 -9.809 -14.956 1.00 39.81 98 LYS A C 1
ATOM 778 O O . LYS A 1 98 ? -6.290 -10.571 -15.236 1.00 39.81 98 LYS A O 1
ATOM 783 N N . GLY A 1 99 ? -4.569 -9.303 -15.899 1.00 36.66 99 GLY A N 1
ATOM 784 C CA . GLY A 1 99 ? -4.652 -9.587 -17.339 1.00 36.66 99 GLY A CA 1
ATOM 785 C C . GLY A 1 99 ? -3.549 -10.493 -17.905 1.00 36.66 99 GLY A C 1
ATOM 786 O O . GLY A 1 99 ? -3.525 -10.713 -19.114 1.00 36.66 99 GLY A O 1
ATOM 787 N N . GLY A 1 100 ? -2.640 -11.008 -17.073 1.00 34.09 100 GLY A N 1
ATOM 788 C CA . GLY A 1 100 ? -1.525 -11.857 -17.502 1.00 34.09 100 GLY A CA 1
ATOM 789 C C . GLY A 1 100 ? -0.169 -11.336 -17.030 1.00 34.09 100 GLY A C 1
ATOM 790 O O . GLY A 1 100 ? 0.018 -10.141 -16.806 1.00 34.09 100 GLY A O 1
ATOM 791 N N . VAL A 1 101 ? 0.780 -12.264 -16.873 1.00 36.38 101 VAL A N 1
ATOM 792 C CA . VAL A 1 101 ? 2.168 -11.977 -16.488 1.00 36.38 101 VAL A CA 1
ATOM 793 C C . VAL A 1 101 ? 2.783 -11.068 -17.550 1.00 36.38 101 VAL A C 1
ATOM 795 O O . VAL A 1 101 ? 3.014 -11.502 -18.678 1.00 36.38 101 VAL A O 1
A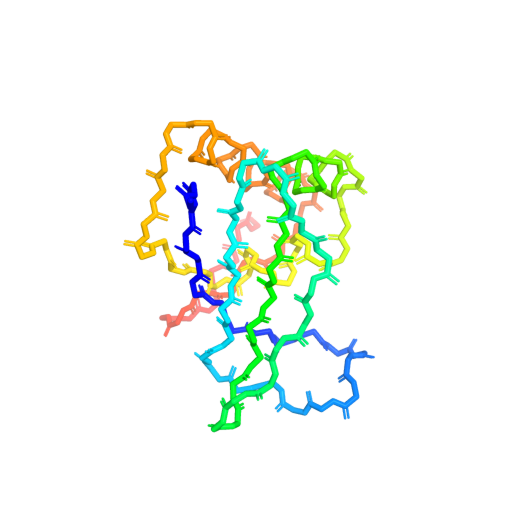TOM 798 N N . ARG A 1 102 ? 3.032 -9.803 -17.209 1.00 40.31 102 ARG A N 1
ATOM 799 C CA . ARG A 1 102 ? 3.912 -8.948 -18.005 1.00 40.31 102 ARG A CA 1
ATOM 800 C C . ARG A 1 102 ? 5.309 -9.079 -17.434 1.00 40.31 102 ARG A C 1
ATOM 802 O O . ARG A 1 102 ? 5.625 -8.504 -16.396 1.00 40.31 102 ARG A O 1
ATOM 809 N N . ASP A 1 103 ? 6.099 -9.893 -18.118 1.00 32.69 103 ASP A N 1
ATOM 810 C CA . ASP A 1 103 ? 7.543 -9.877 -17.981 1.00 32.69 103 ASP A CA 1
ATOM 811 C C . ASP A 1 103 ? 8.052 -8.525 -18.506 1.00 32.69 103 ASP A C 1
ATOM 813 O O . ASP A 1 103 ? 7.630 -8.072 -19.572 1.00 32.69 103 ASP A O 1
ATOM 817 N N . PHE A 1 104 ? 8.888 -7.852 -17.723 1.00 42.41 104 PHE A N 1
ATOM 818 C CA . PHE A 1 104 ? 9.576 -6.622 -18.132 1.00 42.41 104 PHE A CA 1
ATOM 819 C C . PHE A 1 104 ? 11.091 -6.869 -18.222 1.00 42.41 104 PHE A C 1
ATOM 821 O O . PHE A 1 104 ? 11.878 -5.968 -17.923 1.00 42.41 104 PHE A O 1
ATOM 828 N N . ALA A 1 105 ? 11.476 -8.099 -18.578 1.00 31.34 105 ALA A N 1
ATOM 829 C CA . ALA A 1 105 ? 12.806 -8.436 -19.078 1.00 31.34 105 ALA A CA 1
ATOM 830 C C . ALA A 1 105 ? 13.092 -7.773 -20.436 1.00 31.34 105 ALA A C 1
ATOM 832 O O . ALA A 1 105 ? 12.157 -7.661 -21.265 1.00 31.34 105 ALA A O 1
#

Organism: NCBI:txid2478471

Radius of gyration: 13.22 Å; chains: 1; bounding box: 31×32×34 Å

InterPro domains:
  IPR043519 Nucleotidyltransferase superfamily [G3DSA:3.30.460.10] (2-75)
  IPR043519 Nucleotidyltransferase superfamily [SSF81301] (3-37)

Secondary structure (DSSP, 8-state):
--EEEEE----BTBSS---TTEEEEEESS---EEEEETTEEEEEEEHHHHHHHHHTT-HHHHHHHSSEEEEEE-HHHHHHHHHHHHHHHHTTPPPEETTEE----

Foldseek 3Di:
DAFKKFFFQPDDPPPDRADSGEIEAEAAPDADDWDDDPSYTYHYYYLVVLLVCLVVLHVVLLRRQQAMDTPDHDDSRVVSNVSSVVVCVVVLNFRAYPVGGDRPD

Sequence (105 aa):
MMGIIRFGSRVKGYSHESSDEDILVITRSKGGEVIYKEGKHILVVSLQDFIEEVLKASPLVSAVLSGYEIIYAKYPVYFWIERASEMLRRAGSIHVDKGGVRDFA